Protein AF-A0A3D6BEU6-F1 (afdb_monomer)

Foldseek 3Di:
DVVVVVVVVVVVVVVVVVVVVVVVVVVVVVVVVPPPDDDDPVLLLVLLVLCLLDLVSSCVSVVHDSVSNVVVCVVNVVVVVSVVSVVVVVVVVVVVLVVCVVVVPPVSVLVCCQPPVVVVVSHDDDDDDPPDDDDDDDDPPDD

Sequence (143 aa):
MKSAEKQNSDVKIQLHKTALQQKSQNLNEQIATHKKRRLTRRAMLKAIDNSYGNISFIADLLGVARSTVYTNIEKFELQELLDSERERLIDFAENQLVTNIAAGKEVSIIFFLKTRAKNRGYVEKTEIDYRDQTPVFIENLTE

Structure (mmCIF, N/CA/C/O backbone):
data_AF-A0A3D6BEU6-F1
#
_entry.id   AF-A0A3D6BEU6-F1
#
loop_
_atom_site.group_PDB
_atom_site.id
_atom_site.type_symbol
_atom_site.label_atom_id
_atom_site.label_alt_id
_atom_site.label_comp_id
_atom_site.label_asym_id
_atom_site.label_entity_id
_atom_site.label_seq_id
_atom_site.pdbx_PDB_ins_code
_atom_site.Cartn_x
_atom_site.Cartn_y
_atom_site.Cartn_z
_atom_site.occupancy
_atom_site.B_iso_or_equiv
_atom_site.auth_seq_id
_atom_site.auth_comp_id
_atom_site.auth_asym_id
_atom_site.auth_atom_id
_atom_site.pdbx_PDB_model_num
ATOM 1 N N . MET A 1 1 ? -72.219 -0.537 33.217 1.00 55.19 1 MET A N 1
ATOM 2 C CA . MET A 1 1 ? -71.469 -1.017 32.030 1.00 55.19 1 MET A CA 1
ATOM 3 C C . MET A 1 1 ? -70.205 -0.197 31.721 1.00 55.19 1 MET A C 1
ATOM 5 O O . MET A 1 1 ? -69.195 -0.817 31.439 1.00 55.19 1 MET A O 1
ATOM 9 N N . LYS A 1 2 ? -70.174 1.139 31.897 1.00 56.38 2 LYS A N 1
ATOM 10 C CA . LYS A 1 2 ? -68.986 1.995 31.620 1.00 56.38 2 LYS A CA 1
ATOM 11 C C . LYS A 1 2 ? -67.716 1.739 32.469 1.00 56.38 2 LYS A C 1
ATOM 13 O O . LYS A 1 2 ? -66.642 2.199 32.102 1.00 56.38 2 LYS A O 1
ATOM 18 N N . SER A 1 3 ? -67.822 1.035 33.602 1.00 56.84 3 SER A N 1
ATOM 19 C CA . SER A 1 3 ? -66.687 0.791 34.519 1.00 56.84 3 SER A CA 1
ATOM 20 C C . SER A 1 3 ? -65.734 -0.309 34.017 1.00 56.84 3 SER A C 1
ATOM 22 O O . SER A 1 3 ? -64.521 -0.185 34.150 1.00 56.84 3 SER A O 1
ATOM 24 N N . ALA A 1 4 ? -66.275 -1.348 33.369 1.00 60.78 4 ALA A N 1
ATOM 25 C CA . ALA A 1 4 ? -65.496 -2.483 32.865 1.00 60.78 4 ALA A CA 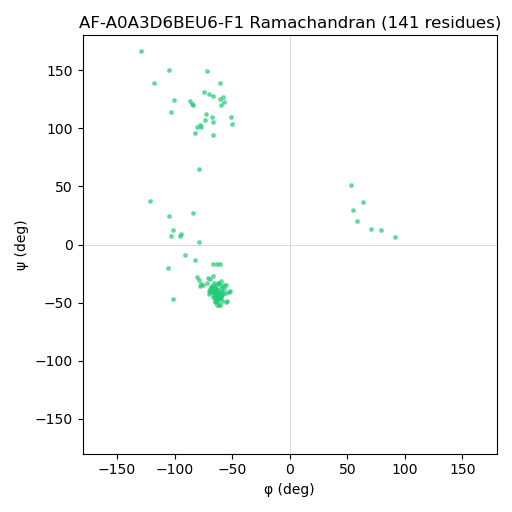1
ATOM 26 C C . ALA A 1 4 ? -64.730 -2.152 31.568 1.00 60.78 4 ALA A C 1
ATOM 28 O O . ALA A 1 4 ? -63.610 -2.614 31.378 1.00 60.78 4 ALA A O 1
ATOM 29 N N . GLU A 1 5 ? -65.289 -1.301 30.698 1.00 61.16 5 GLU A N 1
ATOM 30 C CA . GLU A 1 5 ? -64.603 -0.818 29.486 1.00 61.16 5 GLU A CA 1
ATOM 31 C C . GLU A 1 5 ? -63.399 0.069 29.813 1.00 61.16 5 GLU A C 1
ATOM 33 O O . GLU A 1 5 ? -62.345 -0.078 29.196 1.00 61.16 5 GLU A O 1
ATOM 38 N N . LYS A 1 6 ? -63.532 0.940 30.822 1.00 61.91 6 LYS A N 1
ATOM 39 C CA . LYS A 1 6 ? -62.460 1.838 31.268 1.00 61.91 6 LYS A CA 1
ATOM 40 C C . LYS A 1 6 ? -61.304 1.064 31.914 1.00 61.91 6 LYS A C 1
ATOM 42 O O . LYS A 1 6 ? -60.143 1.301 31.601 1.00 61.91 6 LYS A O 1
ATOM 47 N N . GLN A 1 7 ? -61.622 0.054 32.724 1.00 61.78 7 GLN A N 1
ATOM 48 C CA . GLN A 1 7 ? -60.618 -0.855 33.285 1.00 61.78 7 GLN A CA 1
ATOM 49 C C . GLN A 1 7 ? -59.887 -1.653 32.195 1.00 61.78 7 GLN A C 1
ATOM 51 O O . GLN A 1 7 ? -58.675 -1.831 32.272 1.00 61.78 7 GLN A O 1
ATOM 56 N N . ASN A 1 8 ? -60.584 -2.081 31.140 1.00 68.31 8 ASN A N 1
ATOM 57 C CA . ASN A 1 8 ? -59.975 -2.831 30.040 1.00 68.31 8 ASN A CA 1
ATOM 58 C C . ASN A 1 8 ? -59.075 -1.945 29.146 1.00 68.31 8 ASN A C 1
ATOM 60 O O . ASN A 1 8 ? -58.037 -2.399 28.659 1.00 68.31 8 ASN A O 1
ATOM 64 N N . SER A 1 9 ? -59.419 -0.661 28.966 1.00 66.19 9 SER A N 1
ATOM 65 C CA . SER A 1 9 ? -58.540 0.303 28.288 1.00 66.19 9 SER A CA 1
ATOM 66 C C . SER A 1 9 ? -57.294 0.629 29.110 1.00 66.19 9 SER A C 1
ATOM 68 O O . SER A 1 9 ? -56.197 0.669 28.555 1.00 66.19 9 SER A O 1
ATOM 70 N N . ASP A 1 10 ? -57.441 0.792 30.426 1.00 74.56 10 ASP A N 1
ATOM 71 C CA . ASP A 1 10 ? -56.326 1.093 31.330 1.00 74.56 10 ASP A CA 1
ATOM 72 C C . ASP A 1 10 ? -55.334 -0.079 31.404 1.00 74.56 10 ASP A C 1
ATOM 74 O O . ASP A 1 10 ? -54.121 0.128 31.348 1.00 74.56 10 ASP A O 1
ATOM 78 N N . VAL A 1 11 ? -55.831 -1.322 31.406 1.00 75.62 11 VAL A N 1
ATOM 79 C CA . VAL A 1 11 ? -54.998 -2.535 31.343 1.00 75.62 11 VAL A CA 1
ATOM 80 C C . VAL A 1 11 ? -54.226 -2.623 30.021 1.00 75.62 11 VAL A C 1
ATOM 82 O O . VAL A 1 11 ? -53.029 -2.918 30.032 1.00 75.62 11 VAL A O 1
ATOM 85 N N . LYS A 1 12 ? -54.852 -2.304 28.878 1.00 77.81 12 LYS A N 1
ATOM 86 C CA . LYS A 1 12 ? -54.154 -2.249 27.576 1.00 77.81 12 LYS A CA 1
ATOM 87 C C . LYS A 1 12 ? -53.061 -1.180 27.544 1.00 77.81 12 LYS A C 1
ATOM 89 O O . LYS A 1 12 ? -51.976 -1.432 27.019 1.00 77.81 12 LYS A O 1
ATOM 94 N N . ILE A 1 13 ? -53.328 -0.007 28.116 1.00 77.25 13 ILE A N 1
ATOM 95 C CA . ILE A 1 13 ? -52.349 1.083 28.213 1.00 77.25 13 ILE A CA 1
ATOM 96 C C . ILE A 1 13 ? -51.176 0.669 29.112 1.00 77.25 13 ILE A C 1
ATOM 98 O O . ILE A 1 13 ? -50.021 0.935 28.771 1.00 77.25 13 ILE A O 1
ATOM 102 N N . GLN A 1 14 ? -51.450 -0.022 30.221 1.00 77.25 14 GLN A N 1
ATOM 103 C CA . GLN A 1 14 ? -50.422 -0.515 31.135 1.00 77.25 14 GLN A CA 1
ATOM 104 C C . GLN A 1 14 ? -49.524 -1.559 30.456 1.00 77.25 14 GLN A C 1
ATOM 106 O O . GLN A 1 14 ? -48.304 -1.412 30.468 1.00 77.25 14 GLN A O 1
ATOM 111 N N . LEU A 1 15 ? -50.117 -2.546 29.774 1.00 75.56 15 LEU A N 1
ATOM 112 C CA . LEU A 1 15 ? -49.393 -3.575 29.018 1.00 75.56 15 LEU A CA 1
ATOM 113 C C . LEU A 1 15 ? -48.500 -2.974 27.922 1.00 75.56 15 LEU A C 1
ATOM 115 O O . LEU A 1 15 ? -47.353 -3.390 27.757 1.00 75.56 15 LEU A O 1
ATOM 119 N N . HIS A 1 16 ? -48.992 -1.963 27.200 1.00 79.25 16 HIS A N 1
ATOM 120 C CA . HIS A 1 16 ? -48.213 -1.287 26.163 1.00 79.25 16 HIS A CA 1
ATOM 121 C C . HIS A 1 16 ? -47.014 -0.520 26.743 1.00 79.25 16 HIS A C 1
ATOM 123 O O . HIS A 1 16 ? -45.906 -0.613 26.215 1.00 79.25 16 HIS A O 1
ATOM 129 N N . LYS A 1 17 ? -47.197 0.184 27.869 1.00 83.69 17 LYS A N 1
ATOM 130 C CA . LYS A 1 17 ? -46.102 0.874 28.574 1.00 83.69 17 LYS A CA 1
ATOM 131 C C . LYS A 1 17 ? -45.038 -0.103 29.076 1.00 83.69 17 LYS A C 1
ATOM 133 O O . LYS A 1 17 ? -43.849 0.169 28.920 1.00 83.69 17 LYS A O 1
ATOM 138 N N . THR A 1 18 ? -45.449 -1.251 29.615 1.00 82.25 18 THR A N 1
ATOM 139 C CA . THR A 1 18 ? -44.524 -2.296 30.076 1.00 82.25 18 THR A CA 1
ATOM 140 C C . THR A 1 18 ? -43.728 -2.899 28.916 1.00 82.25 18 THR A C 1
ATOM 142 O O . THR A 1 18 ? -42.513 -3.053 29.031 1.00 82.25 18 THR A O 1
ATOM 145 N N . ALA A 1 19 ? -44.362 -3.146 27.765 1.00 81.69 19 ALA A N 1
ATOM 146 C CA . ALA A 1 19 ? -43.673 -3.628 26.566 1.00 81.69 19 ALA A CA 1
ATOM 147 C C . ALA A 1 19 ? -42.655 -2.606 26.015 1.00 81.69 19 ALA A C 1
ATOM 149 O O . ALA A 1 19 ? -41.556 -2.980 25.603 1.00 81.69 19 ALA A O 1
ATOM 150 N N . LEU A 1 20 ? -42.978 -1.306 26.047 1.00 82.25 20 LEU A N 1
ATOM 151 C CA . LEU A 1 20 ? -42.054 -0.234 25.652 1.00 82.25 20 LEU A CA 1
ATOM 152 C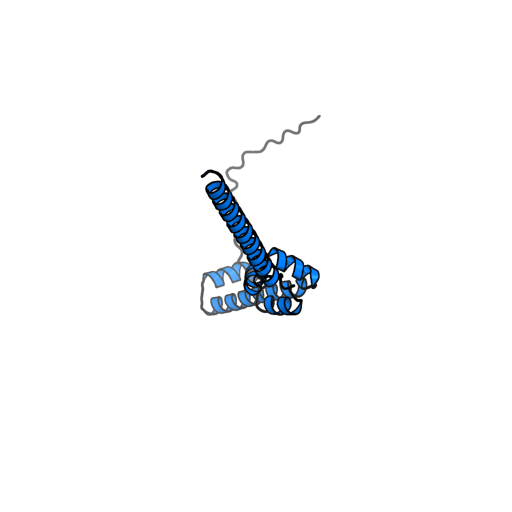 C . LEU A 1 20 ? -40.858 -0.101 26.608 1.00 82.25 20 LEU A C 1
ATOM 154 O O . LEU A 1 20 ? -39.732 0.128 26.157 1.00 82.25 20 LEU A O 1
ATOM 158 N N . GLN A 1 21 ? -41.076 -0.283 27.913 1.00 81.25 21 GLN A N 1
ATOM 159 C CA . GLN A 1 21 ? -40.000 -0.310 28.908 1.00 81.25 21 GLN A CA 1
ATOM 160 C C . GLN A 1 21 ? -39.089 -1.524 28.718 1.00 81.25 21 GLN A C 1
ATOM 162 O O . GLN A 1 21 ? -37.872 -1.360 28.687 1.00 81.25 21 GLN A O 1
ATOM 167 N N . GLN A 1 22 ? -39.656 -2.713 28.499 1.00 79.44 22 GLN A N 1
ATOM 168 C CA . GLN A 1 22 ? -38.886 -3.931 28.228 1.00 79.44 22 GLN A CA 1
ATOM 169 C C . GLN A 1 22 ? -38.076 -3.820 26.931 1.00 79.44 22 GLN A C 1
ATOM 171 O O . GLN A 1 22 ? -36.901 -4.177 26.908 1.00 79.44 22 GLN A O 1
ATOM 176 N N . LYS A 1 23 ? -38.655 -3.252 25.863 1.00 84.69 23 LYS A N 1
ATOM 177 C CA . LYS A 1 23 ? -37.943 -3.003 24.598 1.00 84.69 23 LYS A CA 1
ATOM 178 C C . LYS A 1 23 ? -36.774 -2.032 24.782 1.00 84.69 23 LYS A C 1
ATOM 180 O O . LYS A 1 23 ? -35.692 -2.271 24.254 1.00 84.69 23 LYS A O 1
ATOM 185 N N . SER A 1 24 ? -36.982 -0.969 25.558 1.00 75.19 24 SER A N 1
ATOM 186 C CA . SER A 1 24 ? -35.931 -0.000 25.896 1.00 75.19 24 SER A CA 1
ATOM 187 C C . SER A 1 24 ? -34.815 -0.625 26.746 1.00 75.19 24 SER A C 1
ATOM 189 O O . SER A 1 24 ? -33.641 -0.356 26.508 1.00 75.19 24 SER A O 1
ATOM 191 N N . GLN A 1 25 ? -35.157 -1.491 27.704 1.00 79.19 25 GLN A N 1
ATOM 192 C CA . GLN A 1 25 ? -34.186 -2.209 28.540 1.00 79.19 25 GLN A CA 1
ATOM 193 C C . GLN A 1 25 ? -33.343 -3.195 27.723 1.00 79.19 25 GLN A C 1
ATOM 195 O O . GLN A 1 25 ? -32.119 -3.173 27.822 1.00 79.19 25 GLN A O 1
ATOM 200 N N . ASN A 1 26 ? -33.976 -3.978 26.846 1.00 83.12 26 ASN A N 1
ATOM 201 C CA . ASN A 1 26 ? -33.284 -4.941 25.987 1.00 83.12 26 ASN A CA 1
ATOM 202 C C . ASN A 1 26 ? -32.341 -4.238 24.991 1.00 83.12 26 ASN A C 1
ATOM 204 O O . ASN A 1 26 ? -31.213 -4.675 24.775 1.00 83.12 26 ASN A O 1
ATOM 208 N N . LEU A 1 27 ? -32.762 -3.091 24.441 1.00 81.00 27 LEU A N 1
ATOM 209 C CA . LEU A 1 27 ? -31.915 -2.260 23.583 1.00 81.00 27 LEU A CA 1
ATOM 210 C C . LEU A 1 27 ? -30.677 -1.739 24.335 1.00 81.00 27 LEU A C 1
ATOM 212 O O . LEU A 1 27 ? -29.570 -1.778 23.804 1.00 81.00 27 LEU A O 1
ATOM 216 N N . ASN A 1 28 ? -30.838 -1.298 25.584 1.00 79.69 28 ASN A N 1
ATOM 217 C CA . ASN A 1 28 ? -29.724 -0.820 26.404 1.00 79.69 28 ASN A CA 1
ATOM 218 C C . ASN A 1 28 ? -28.747 -1.941 26.793 1.00 79.69 28 ASN A C 1
ATOM 220 O O . ASN A 1 28 ? -27.539 -1.710 26.794 1.00 79.69 28 ASN A O 1
ATOM 224 N N . GLU A 1 29 ? -29.229 -3.156 27.068 1.00 75.25 29 GLU A N 1
ATOM 225 C CA . GLU A 1 29 ? -28.376 -4.333 27.304 1.00 75.25 29 GLU A CA 1
ATOM 226 C C . GLU A 1 29 ? -27.585 -4.732 26.046 1.00 75.25 29 GLU A C 1
ATOM 228 O O . GLU A 1 29 ? -26.388 -5.031 26.122 1.00 75.25 29 GLU A O 1
ATOM 233 N N . GLN A 1 30 ? -28.206 -4.651 24.866 1.00 71.12 30 GLN A N 1
ATOM 234 C CA . GLN A 1 30 ? -27.526 -4.864 23.583 1.00 71.12 30 GLN A CA 1
ATOM 235 C C . GLN A 1 30 ? -26.460 -3.788 23.302 1.00 71.12 30 GLN A C 1
ATOM 237 O O . GLN A 1 30 ? -25.369 -4.097 22.823 1.00 71.12 30 GLN A O 1
ATOM 242 N N . ILE A 1 31 ? -26.722 -2.528 23.658 1.00 73.44 31 ILE A N 1
ATOM 243 C CA . ILE A 1 31 ? -25.745 -1.434 23.529 1.00 73.44 31 ILE A CA 1
ATOM 244 C C . ILE A 1 31 ? -24.594 -1.595 24.539 1.00 73.44 31 ILE A C 1
ATOM 246 O O . ILE A 1 31 ? -23.430 -1.385 24.193 1.00 73.44 31 ILE A O 1
ATOM 250 N N . ALA A 1 32 ? -24.888 -2.004 25.777 1.00 66.50 32 ALA A N 1
ATOM 251 C CA . ALA A 1 32 ? -23.892 -2.201 26.831 1.00 66.50 32 ALA A CA 1
ATOM 252 C C . ALA A 1 32 ? -22.947 -3.382 26.546 1.00 66.50 32 ALA A C 1
ATOM 254 O O . ALA A 1 32 ? -21.751 -3.303 26.838 1.00 66.50 32 ALA A O 1
ATOM 255 N N . THR A 1 33 ? -23.455 -4.454 25.932 1.00 60.94 33 THR A N 1
ATOM 256 C CA . THR A 1 33 ? -22.642 -5.600 25.486 1.00 60.94 33 THR A CA 1
ATOM 257 C C . THR A 1 33 ? -21.728 -5.241 24.309 1.00 60.94 33 THR A C 1
ATOM 259 O O . THR A 1 33 ? -20.605 -5.740 24.236 1.00 60.94 33 THR A O 1
ATOM 262 N N . HIS A 1 34 ? -22.124 -4.286 23.461 1.00 59.81 34 HIS A N 1
ATOM 263 C CA . HIS A 1 34 ? -21.305 -3.722 22.378 1.00 59.81 34 HIS A CA 1
ATOM 264 C C . HIS A 1 34 ? -20.351 -2.595 22.817 1.00 59.81 34 HIS A C 1
ATOM 266 O O . HIS A 1 34 ? -19.962 -1.743 22.013 1.00 59.81 34 HIS A O 1
ATOM 272 N N . LYS A 1 35 ? -19.922 -2.576 24.089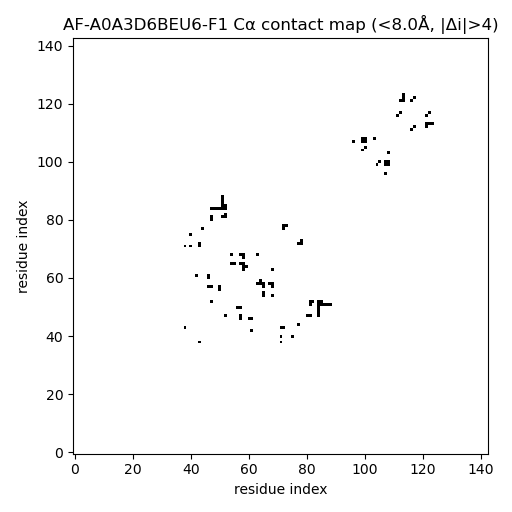 1.00 58.62 35 LYS A N 1
ATOM 273 C CA . LYS A 1 35 ? -18.933 -1.611 24.593 1.00 58.62 35 LYS A CA 1
ATOM 274 C C . LYS A 1 35 ? -17.699 -1.604 23.683 1.00 58.62 35 LYS A C 1
ATOM 276 O O . LYS A 1 35 ? -16.931 -2.565 23.653 1.00 58.62 35 LYS A O 1
ATOM 281 N N . LYS A 1 36 ? -17.523 -0.503 22.941 1.00 62.59 36 LYS A N 1
ATOM 282 C CA . LYS A 1 36 ? -16.500 -0.315 21.900 1.00 62.59 36 LYS A CA 1
ATOM 283 C C . LYS A 1 36 ? -15.124 -0.701 22.453 1.00 62.59 36 LYS A C 1
ATOM 285 O O . LYS A 1 36 ? -14.547 0.038 23.257 1.00 62.59 36 LYS A O 1
ATOM 290 N N . ARG A 1 37 ? -14.615 -1.882 22.080 1.00 71.38 37 ARG A N 1
ATOM 291 C CA . ARG A 1 37 ? -13.285 -2.338 22.508 1.00 71.38 37 ARG A CA 1
ATOM 292 C C . ARG A 1 37 ? -12.271 -1.294 22.057 1.00 71.38 37 ARG A C 1
ATOM 294 O O . ARG A 1 37 ? -12.196 -0.957 20.878 1.00 71.38 37 ARG A O 1
ATOM 301 N N . ARG A 1 38 ? -11.513 -0.747 23.008 1.00 82.75 38 ARG A N 1
ATOM 302 C CA . ARG A 1 38 ? -10.436 0.192 22.690 1.00 82.75 38 ARG A CA 1
ATOM 303 C C . ARG A 1 38 ? -9.352 -0.565 21.930 1.00 82.75 38 ARG A C 1
ATOM 305 O O . ARG A 1 38 ? -8.892 -1.607 22.397 1.00 82.75 38 ARG A O 1
ATOM 312 N N . LEU A 1 39 ? -8.952 -0.034 20.776 1.00 92.31 39 LEU A N 1
ATOM 313 C CA . LEU A 1 39 ? -7.806 -0.556 20.043 1.00 92.31 39 LEU A CA 1
ATOM 314 C C . LEU A 1 39 ? -6.550 -0.440 20.905 1.00 92.31 39 LEU A C 1
ATOM 316 O O . LEU A 1 39 ? -6.337 0.549 21.609 1.00 92.31 39 LEU A O 1
ATOM 320 N N . THR A 1 40 ? -5.735 -1.487 20.858 1.00 95.69 40 THR A N 1
ATOM 321 C CA . THR A 1 40 ? -4.454 -1.546 21.563 1.00 95.69 40 THR A CA 1
ATOM 322 C C . THR A 1 40 ? -3.323 -1.351 20.565 1.00 95.69 40 THR A C 1
ATOM 324 O O . THR A 1 40 ? -3.440 -1.776 19.415 1.00 95.69 40 THR A O 1
ATOM 327 N N . ARG A 1 41 ? -2.197 -0.786 21.017 1.00 96.50 41 ARG A N 1
ATOM 328 C CA . ARG A 1 41 ? -0.989 -0.646 20.188 1.00 96.50 41 ARG A CA 1
ATOM 329 C C . ARG A 1 41 ? -0.563 -1.978 19.569 1.00 96.50 41 ARG A C 1
ATOM 331 O O . ARG A 1 41 ? -0.245 -2.034 18.392 1.00 96.50 41 ARG A O 1
ATOM 338 N N . ARG A 1 42 ? -0.641 -3.074 20.332 1.00 96.75 42 ARG A N 1
ATOM 339 C CA . ARG A 1 42 ? -0.310 -4.425 19.850 1.00 96.75 42 ARG A CA 1
ATOM 340 C C . ARG A 1 42 ? -1.209 -4.891 18.702 1.00 96.75 42 ARG A C 1
ATOM 342 O O . ARG A 1 42 ? -0.711 -5.495 17.760 1.00 96.75 42 ARG A O 1
ATOM 349 N N . ALA A 1 43 ? -2.515 -4.625 18.779 1.00 96.12 43 ALA A N 1
ATOM 350 C CA . ALA A 1 43 ? -3.436 -4.959 17.692 1.00 96.12 43 ALA A CA 1
ATOM 351 C C . ALA A 1 43 ? -3.120 -4.149 16.426 1.00 96.12 43 ALA A C 1
ATOM 353 O O . ALA A 1 43 ? -3.120 -4.714 15.340 1.00 96.12 43 ALA A O 1
ATOM 354 N N . MET A 1 44 ? -2.782 -2.863 16.583 1.00 97.44 44 MET A N 1
ATOM 355 C CA . MET A 1 44 ? -2.362 -2.004 15.471 1.00 97.44 44 MET A CA 1
ATOM 356 C C . MET A 1 44 ? -1.071 -2.501 14.817 1.00 97.44 44 MET A C 1
ATOM 358 O O . MET A 1 44 ? -1.050 -2.666 13.607 1.00 97.44 44 MET A O 1
ATOM 362 N N . LEU A 1 45 ? -0.031 -2.810 15.602 1.00 97.56 45 LEU A N 1
ATOM 363 C CA . LEU A 1 45 ? 1.236 -3.351 15.086 1.00 97.56 45 LEU A CA 1
ATOM 364 C C . LEU A 1 45 ? 1.007 -4.602 14.233 1.00 97.56 45 LEU A C 1
ATOM 366 O O . LEU A 1 45 ? 1.490 -4.684 13.112 1.00 97.56 45 LEU A O 1
ATOM 370 N N . LYS A 1 46 ? 0.210 -5.547 14.748 1.00 96.88 46 LYS A N 1
ATOM 371 C CA . LYS A 1 46 ? -0.104 -6.787 14.032 1.00 96.88 46 LYS A CA 1
ATOM 372 C C . LYS A 1 46 ? -0.918 -6.548 12.758 1.00 96.88 46 LYS A C 1
ATOM 374 O O . LYS A 1 46 ? -0.790 -7.316 11.818 1.00 96.88 46 LYS A O 1
ATOM 379 N N . ALA A 1 47 ? -1.788 -5.541 12.750 1.00 96.88 47 ALA A N 1
ATOM 380 C CA . ALA A 1 47 ? -2.609 -5.235 11.585 1.00 96.88 47 ALA A CA 1
ATOM 381 C C . ALA A 1 47 ? -1.845 -4.463 10.502 1.00 96.88 47 ALA A C 1
ATOM 383 O O . ALA A 1 47 ? -2.173 -4.605 9.330 1.00 96.88 47 ALA A O 1
ATOM 384 N N . ILE A 1 48 ? -0.858 -3.648 10.890 1.00 97.69 48 ILE A N 1
ATOM 385 C CA . ILE A 1 48 ? 0.016 -2.924 9.957 1.00 97.69 48 ILE A CA 1
ATOM 386 C C . ILE A 1 48 ? 1.040 -3.873 9.322 1.00 97.69 48 ILE A C 1
ATOM 388 O O . ILE A 1 48 ? 1.364 -3.704 8.151 1.00 97.69 48 ILE A O 1
ATOM 392 N N . ASP A 1 49 ? 1.518 -4.876 10.054 1.00 95.25 49 ASP A N 1
ATOM 393 C CA . ASP A 1 49 ? 2.447 -5.875 9.523 1.00 95.25 49 ASP A CA 1
ATOM 394 C C . ASP A 1 49 ? 1.871 -6.613 8.297 1.00 95.25 49 ASP A C 1
ATOM 396 O O . ASP A 1 49 ? 0.771 -7.167 8.343 1.00 95.25 49 ASP A O 1
ATOM 400 N N . ASN A 1 50 ? 2.625 -6.622 7.194 1.00 92.69 50 ASN A N 1
ATOM 401 C CA . ASN A 1 50 ? 2.242 -7.151 5.878 1.00 92.69 50 ASN A CA 1
ATOM 402 C C . ASN A 1 50 ? 0.990 -6.496 5.264 1.00 92.69 50 ASN A C 1
ATOM 404 O O . ASN A 1 50 ? 0.353 -7.066 4.377 1.00 92.69 50 ASN A O 1
ATOM 408 N N . SER A 1 51 ? 0.620 -5.299 5.724 1.00 96.75 51 SER A N 1
ATOM 409 C CA . SER A 1 51 ? -0.485 -4.531 5.139 1.00 96.75 51 SER A CA 1
ATOM 410 C C . SER A 1 51 ? -0.067 -3.741 3.906 1.00 96.75 51 SER A C 1
ATOM 412 O O . SER A 1 51 ? -0.938 -3.197 3.219 1.00 96.75 51 SER A O 1
ATOM 414 N N . TYR A 1 52 ? 1.243 -3.609 3.660 1.00 96.81 52 TYR A N 1
ATOM 415 C CA . TYR A 1 52 ? 1.791 -2.747 2.613 1.00 96.81 52 TYR A CA 1
ATOM 416 C C . TYR A 1 52 ? 1.311 -1.287 2.724 1.00 96.81 52 TYR A C 1
ATOM 418 O O . TYR A 1 52 ? 1.112 -0.585 1.732 1.00 96.81 52 TYR A O 1
ATOM 426 N N . GLY A 1 53 ? 1.027 -0.841 3.953 1.00 96.31 53 GLY A N 1
ATOM 427 C CA . GLY A 1 53 ? 0.502 0.491 4.239 1.00 96.31 53 GLY A CA 1
ATOM 428 C C . GLY A 1 53 ? -0.949 0.727 3.800 1.00 96.31 53 GLY A C 1
ATOM 429 O O . GLY A 1 53 ? -1.401 1.878 3.769 1.00 96.31 53 GLY A O 1
ATOM 430 N N . ASN A 1 54 ? -1.700 -0.325 3.455 1.00 97.75 54 ASN A N 1
ATOM 431 C CA . ASN A 1 54 ? -3.087 -0.214 3.014 1.00 97.75 54 ASN A CA 1
ATOM 432 C C . ASN A 1 54 ? -4.041 0.012 4.198 1.00 97.75 54 ASN A C 1
ATOM 434 O O . ASN A 1 54 ? -4.465 -0.916 4.886 1.00 97.75 54 ASN A O 1
ATO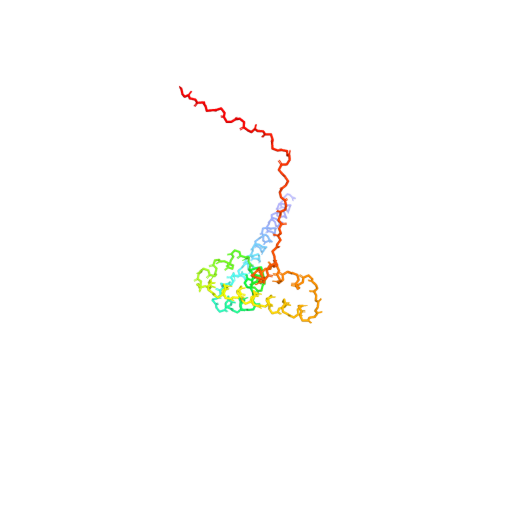M 438 N N . ILE A 1 55 ? -4.456 1.266 4.384 1.00 98.00 55 ILE A N 1
ATOM 439 C CA . ILE A 1 55 ? -5.358 1.671 5.472 1.00 98.00 55 ILE A CA 1
ATOM 440 C C . ILE A 1 55 ? -6.734 0.999 5.393 1.00 98.00 55 ILE A C 1
ATOM 442 O O . ILE A 1 55 ? -7.328 0.728 6.434 1.00 98.00 55 ILE A O 1
ATOM 446 N N . SER A 1 56 ? -7.252 0.720 4.192 1.00 97.88 56 SER A N 1
ATOM 447 C CA . SER A 1 56 ? -8.537 0.016 4.049 1.00 97.88 56 SER A CA 1
ATOM 448 C C . SER A 1 56 ? -8.432 -1.398 4.595 1.00 97.88 56 SER A C 1
ATOM 450 O O . SER A 1 56 ? -9.231 -1.786 5.435 1.00 97.88 56 SER A O 1
ATOM 452 N N . PHE A 1 57 ? -7.388 -2.116 4.186 1.00 97.69 57 PHE A N 1
ATOM 453 C CA . PHE A 1 57 ? -7.125 -3.471 4.652 1.00 97.69 57 PHE A CA 1
ATOM 454 C C . PHE A 1 57 ? -6.938 -3.522 6.174 1.00 97.69 57 PHE A C 1
ATOM 456 O O . PHE A 1 57 ? -7.543 -4.355 6.842 1.00 97.69 57 PHE A O 1
ATOM 463 N N . ILE A 1 58 ? -6.168 -2.586 6.741 1.00 97.81 58 ILE A N 1
ATOM 464 C CA . ILE A 1 58 ? -5.976 -2.477 8.196 1.00 97.81 58 ILE A CA 1
ATOM 465 C C . ILE A 1 58 ? -7.315 -2.227 8.910 1.00 97.81 58 ILE A C 1
ATOM 467 O O . ILE A 1 58 ? -7.594 -2.831 9.946 1.00 97.81 58 ILE A O 1
ATOM 471 N N . ALA A 1 59 ? -8.141 -1.328 8.371 1.00 96.69 59 ALA A N 1
ATOM 472 C CA . ALA A 1 59 ? -9.444 -0.983 8.932 1.00 96.69 59 ALA A CA 1
ATOM 473 C C . ALA A 1 59 ? -10.400 -2.186 8.931 1.00 96.69 59 ALA A C 1
ATOM 475 O O . ALA A 1 59 ? -11.011 -2.475 9.962 1.00 96.69 59 ALA A O 1
ATOM 476 N N . ASP A 1 60 ? -10.454 -2.917 7.817 1.00 96.38 60 ASP A N 1
ATOM 477 C CA . ASP A 1 60 ? -11.262 -4.127 7.660 1.00 96.38 60 ASP A CA 1
ATOM 478 C C . ASP A 1 60 ? -10.790 -5.233 8.616 1.00 96.38 60 ASP A C 1
ATOM 480 O O . ASP A 1 60 ? -11.600 -5.830 9.327 1.00 96.38 60 ASP A O 1
ATOM 484 N N . LEU A 1 61 ? -9.472 -5.442 8.725 1.00 95.62 61 LEU A N 1
ATOM 485 C CA . LEU A 1 61 ? -8.867 -6.429 9.625 1.00 95.62 61 LEU A CA 1
ATOM 486 C C . LEU A 1 61 ? -9.159 -6.138 11.107 1.00 95.62 61 LEU A C 1
ATOM 488 O O . LEU A 1 61 ? -9.309 -7.057 11.914 1.00 95.62 61 LEU A O 1
ATOM 492 N N . LEU A 1 62 ? -9.239 -4.859 11.474 1.00 94.62 62 LEU A N 1
ATOM 493 C CA . LEU A 1 62 ? -9.527 -4.408 12.836 1.00 94.62 62 LEU A CA 1
ATOM 494 C C . LEU A 1 62 ? -11.026 -4.203 13.111 1.00 94.62 62 LEU A C 1
ATOM 496 O O . LEU A 1 62 ? -11.395 -3.979 14.267 1.00 94.62 62 LEU A O 1
ATOM 500 N N . GLY A 1 63 ? -11.884 -4.264 12.088 1.00 94.44 63 GLY A N 1
ATOM 501 C CA . GLY A 1 63 ? -13.321 -4.008 12.204 1.00 94.44 63 GLY A CA 1
ATOM 502 C C . GLY A 1 63 ? -13.654 -2.569 12.615 1.00 94.44 63 GLY A C 1
ATOM 503 O O . GLY A 1 63 ? -14.572 -2.341 13.405 1.00 94.44 63 GLY A O 1
ATOM 504 N N . VAL A 1 64 ? -12.883 -1.589 12.137 1.00 94.81 64 VAL A N 1
ATOM 505 C CA . VAL A 1 64 ? -13.062 -0.165 12.466 1.00 94.81 64 VAL A CA 1
ATOM 506 C C . VAL A 1 64 ? -13.112 0.699 11.211 1.00 94.81 64 VAL A C 1
ATOM 508 O O . VAL A 1 64 ? -12.746 0.273 10.126 1.00 94.81 64 VAL A O 1
ATOM 511 N N . ALA A 1 65 ? -13.537 1.954 11.347 1.00 95.31 65 ALA A N 1
ATOM 512 C CA . ALA A 1 65 ? -13.447 2.914 10.251 1.00 95.31 65 ALA A CA 1
ATOM 513 C C . ALA A 1 65 ? -11.988 3.338 9.995 1.00 95.31 65 ALA A C 1
ATOM 515 O O . ALA A 1 65 ? -11.209 3.480 10.940 1.00 95.31 65 ALA A O 1
ATOM 516 N N . ARG A 1 66 ? -11.643 3.664 8.741 1.00 96.75 66 ARG A N 1
ATOM 517 C CA . ARG A 1 66 ? -10.311 4.184 8.358 1.00 96.75 66 ARG A CA 1
ATOM 518 C C . ARG A 1 66 ? -9.862 5.379 9.207 1.00 96.75 66 ARG A C 1
ATOM 520 O O . ARG A 1 66 ? -8.713 5.435 9.626 1.00 96.75 66 ARG A O 1
ATOM 527 N N . SER A 1 67 ? -10.774 6.300 9.529 1.00 97.19 67 SER A N 1
ATOM 528 C CA . SER A 1 67 ? -10.491 7.441 10.416 1.00 97.19 67 SER A CA 1
ATOM 529 C C . SER A 1 67 ? -9.980 7.003 11.790 1.00 97.19 67 SER A C 1
ATOM 531 O O . SER A 1 67 ? -9.047 7.593 12.321 1.00 97.19 67 SER A O 1
ATOM 533 N N . THR A 1 6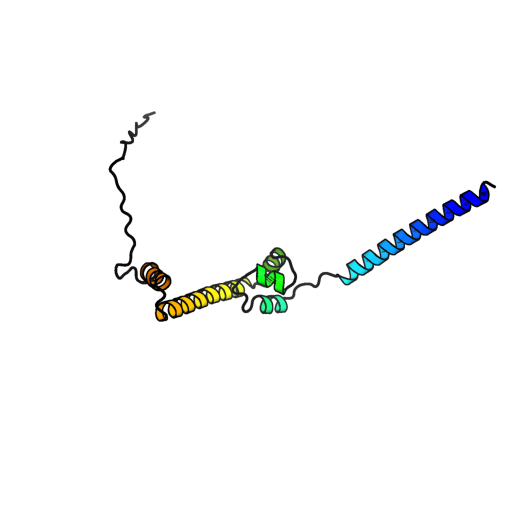8 ? -10.535 5.916 12.336 1.00 96.31 68 THR A N 1
ATOM 534 C CA . THR A 1 68 ? -10.088 5.346 13.612 1.00 96.31 68 THR A CA 1
ATOM 535 C C . THR A 1 68 ? -8.675 4.779 13.497 1.00 96.31 68 THR A C 1
ATOM 537 O O . THR A 1 68 ? -7.903 4.911 14.444 1.00 96.31 68 THR A O 1
ATOM 540 N N . VAL A 1 69 ? -8.314 4.190 12.354 1.00 97.31 69 VAL A N 1
ATOM 541 C CA . VAL A 1 69 ? -6.945 3.721 12.091 1.00 97.31 69 VAL A CA 1
ATOM 542 C C . VAL A 1 69 ? -5.969 4.896 12.128 1.00 97.31 69 VAL A C 1
ATOM 544 O O . VAL A 1 69 ? -5.032 4.847 12.918 1.00 97.31 69 VAL A O 1
ATOM 547 N N . TYR A 1 70 ? -6.229 5.977 11.382 1.00 97.50 70 TYR A N 1
ATOM 548 C CA . TYR A 1 70 ? -5.367 7.169 11.375 1.00 97.50 70 TYR A CA 1
ATOM 549 C C . TYR A 1 70 ? -5.158 7.752 12.776 1.00 97.50 70 TYR A C 1
ATOM 551 O O . TYR A 1 70 ? -4.019 7.910 13.207 1.00 97.50 70 TYR A O 1
ATOM 559 N N . THR A 1 71 ? -6.239 7.968 13.535 1.00 97.00 71 THR A N 1
ATOM 560 C CA . THR A 1 71 ? -6.140 8.478 14.912 1.00 97.00 71 THR A CA 1
ATOM 561 C C . THR A 1 71 ? -5.306 7.563 15.815 1.00 97.00 71 THR A C 1
ATOM 563 O O . THR A 1 71 ? -4.600 8.040 16.698 1.00 97.00 71 THR A O 1
ATOM 566 N N . ASN A 1 72 ? -5.378 6.239 15.634 1.00 96.75 72 ASN A N 1
ATOM 567 C CA . ASN A 1 72 ? -4.591 5.308 16.448 1.00 96.75 72 ASN A CA 1
ATOM 568 C C . ASN A 1 72 ? -3.137 5.182 15.974 1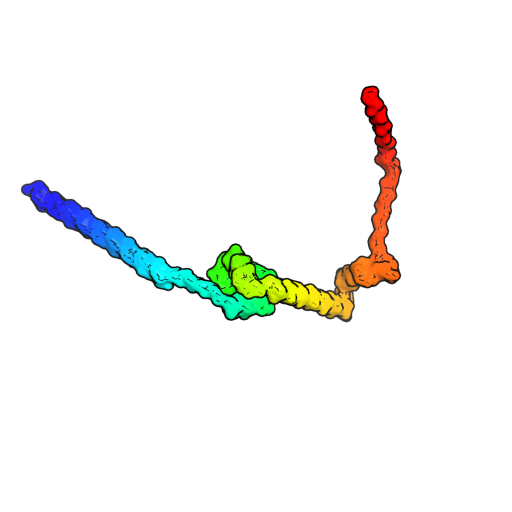.00 96.75 72 ASN A C 1
ATOM 570 O O . ASN A 1 72 ? -2.278 4.908 16.806 1.00 96.75 72 ASN A O 1
ATOM 574 N N . ILE A 1 73 ? -2.847 5.392 14.688 1.00 97.75 73 ILE A N 1
ATOM 575 C CA . ILE A 1 73 ? -1.471 5.467 14.178 1.00 97.75 73 ILE A CA 1
ATOM 576 C C . ILE A 1 73 ? -0.753 6.658 14.804 1.00 97.75 73 ILE A C 1
ATOM 578 O O . ILE A 1 73 ? 0.329 6.475 15.352 1.00 97.75 73 ILE A O 1
ATOM 582 N N . GLU A 1 74 ? -1.382 7.834 14.794 1.00 97.50 74 GLU A N 1
ATOM 583 C CA . GLU A 1 74 ? -0.848 9.040 15.432 1.00 97.50 74 GLU A CA 1
ATOM 584 C C . GLU A 1 74 ? -0.664 8.821 16.938 1.00 97.50 74 GLU A C 1
ATOM 586 O O . GLU A 1 74 ? 0.433 8.958 17.469 1.00 97.50 74 GLU A O 1
ATOM 591 N N . LYS A 1 75 ? -1.716 8.354 17.622 1.00 96.56 75 LYS A N 1
ATOM 592 C CA . LYS A 1 75 ? -1.697 8.115 19.071 1.00 96.56 75 LYS A CA 1
ATOM 593 C C . LYS A 1 75 ? -0.607 7.142 19.533 1.00 96.56 75 LYS A C 1
ATOM 595 O O . LYS A 1 75 ? -0.146 7.245 20.667 1.00 96.56 75 LYS A O 1
ATOM 600 N N . PHE A 1 76 ? -0.288 6.129 18.732 1.00 97.69 76 PHE A N 1
ATOM 601 C CA . PHE A 1 76 ? 0.692 5.100 19.087 1.00 97.69 76 PHE A CA 1
ATOM 602 C C . PHE A 1 76 ? 2.044 5.277 18.389 1.00 97.69 76 PHE A C 1
ATOM 604 O O . PHE A 1 76 ? 2.881 4.372 18.508 1.00 97.69 76 PHE A O 1
ATOM 611 N N . GLU A 1 77 ? 2.223 6.400 17.683 1.00 97.88 77 GLU A N 1
ATOM 612 C CA . GLU A 1 77 ? 3.436 6.777 16.953 1.00 97.88 77 GLU A CA 1
ATOM 613 C C . GLU A 1 77 ? 3.885 5.666 15.989 1.00 97.88 77 GLU A C 1
ATOM 615 O O . GLU A 1 77 ? 5.010 5.178 16.027 1.00 97.88 77 GLU A O 1
ATOM 620 N N . LEU A 1 78 ? 2.956 5.191 15.153 1.00 97.94 78 LEU A N 1
ATOM 621 C CA . LEU A 1 78 ? 3.178 4.068 14.226 1.00 97.94 78 LEU A CA 1
ATOM 622 C C . LEU A 1 78 ? 3.424 4.515 12.778 1.00 97.94 78 LEU A C 1
ATOM 624 O O . LEU A 1 78 ? 3.362 3.688 11.870 1.00 97.94 78 LEU A O 1
ATOM 628 N N . GLN A 1 79 ? 3.667 5.808 12.556 1.00 97.81 79 GLN A N 1
ATOM 629 C CA . GLN A 1 79 ? 3.825 6.373 11.216 1.00 97.81 79 GLN A CA 1
ATOM 630 C C . GLN A 1 79 ? 5.041 5.781 10.492 1.00 97.81 79 GLN A C 1
ATOM 632 O O . GLN A 1 79 ? 4.902 5.315 9.367 1.00 97.81 79 GLN A O 1
ATOM 637 N N . GLU A 1 80 ? 6.188 5.682 11.168 1.00 97.69 80 GLU A N 1
ATOM 638 C CA . GLU A 1 80 ? 7.404 5.087 10.594 1.00 97.69 80 GLU A CA 1
ATOM 639 C C . GLU A 1 80 ? 7.201 3.625 10.179 1.00 97.69 80 GLU A C 1
ATOM 641 O O . GLU A 1 80 ? 7.653 3.206 9.117 1.00 97.69 80 GLU A O 1
ATOM 646 N N . LEU A 1 81 ? 6.467 2.847 10.984 1.00 97.31 81 LEU A N 1
ATOM 647 C CA . LEU A 1 81 ? 6.141 1.464 10.639 1.00 97.31 81 LEU A CA 1
ATOM 648 C C . LEU A 1 81 ? 5.261 1.408 9.385 1.00 97.31 81 LEU A C 1
ATOM 650 O O . LEU A 1 81 ? 5.520 0.610 8.488 1.00 97.31 81 LEU A O 1
ATOM 654 N N . LEU A 1 82 ? 4.235 2.257 9.307 1.00 97.75 82 LEU A N 1
ATOM 655 C CA . LEU A 1 82 ? 3.372 2.332 8.132 1.00 97.75 82 LEU A CA 1
ATOM 656 C C . LEU A 1 82 ? 4.168 2.690 6.870 1.00 97.75 82 LEU A C 1
ATOM 658 O O . LEU A 1 82 ? 3.935 2.098 5.818 1.00 97.75 82 LEU A O 1
ATOM 662 N N . ASP A 1 83 ? 5.098 3.637 6.978 1.00 97.81 83 ASP A N 1
ATOM 663 C CA . ASP A 1 83 ? 5.934 4.064 5.858 1.00 97.81 83 ASP A CA 1
ATOM 664 C C . ASP A 1 83 ? 6.935 2.974 5.455 1.00 97.81 83 ASP A C 1
ATOM 666 O O . ASP A 1 83 ? 7.070 2.693 4.268 1.00 97.81 83 ASP A O 1
ATOM 670 N N . SER A 1 84 ? 7.519 2.245 6.411 1.00 97.94 84 SER A N 1
ATOM 671 C CA . SER A 1 84 ? 8.360 1.077 6.106 1.00 97.94 84 SER A CA 1
ATOM 672 C C . SER A 1 84 ? 7.612 -0.018 5.332 1.00 97.94 84 SER A C 1
ATOM 674 O O . SER A 1 84 ? 8.155 -0.614 4.405 1.00 97.94 84 SER A O 1
ATOM 676 N N . GLU A 1 85 ? 6.333 -0.247 5.641 1.00 97.88 85 GLU A N 1
ATOM 677 C CA . GLU A 1 85 ? 5.499 -1.208 4.911 1.00 97.88 85 GLU A CA 1
ATOM 678 C C . GLU A 1 85 ? 5.142 -0.719 3.498 1.00 97.88 85 GLU A C 1
ATOM 680 O O . GLU A 1 85 ? 4.967 -1.532 2.588 1.00 97.88 85 GLU A O 1
ATOM 685 N N . ARG A 1 86 ? 5.067 0.599 3.282 1.00 98.06 86 ARG A N 1
ATOM 686 C CA . ARG A 1 86 ? 4.904 1.184 1.941 1.00 98.06 86 ARG A CA 1
ATOM 687 C C . ARG A 1 86 ? 6.168 1.025 1.105 1.00 98.06 86 ARG A C 1
ATOM 689 O O . ARG A 1 86 ? 6.056 0.631 -0.051 1.00 98.06 86 ARG A O 1
ATOM 696 N N . GLU A 1 87 ? 7.345 1.247 1.684 1.00 98.12 87 GLU A N 1
ATOM 697 C CA . GLU A 1 87 ? 8.619 0.971 1.002 1.00 98.12 87 GLU A CA 1
ATOM 698 C C . GLU A 1 87 ? 8.733 -0.512 0.632 1.00 98.12 87 GLU A C 1
ATOM 700 O O . GLU A 1 87 ? 9.039 -0.854 -0.507 1.00 98.12 87 GLU A O 1
ATOM 705 N N . ARG A 1 88 ? 8.319 -1.414 1.529 1.00 97.50 88 ARG A N 1
ATOM 706 C CA . ARG A 1 88 ? 8.272 -2.853 1.239 1.00 97.50 88 ARG A CA 1
ATOM 707 C C . ARG A 1 88 ? 7.362 -3.209 0.055 1.00 97.50 88 ARG A C 1
ATOM 709 O O . ARG A 1 88 ? 7.629 -4.181 -0.655 1.00 97.50 88 ARG A O 1
ATOM 716 N N . LEU A 1 89 ? 6.285 -2.453 -0.179 1.00 97.50 89 LEU A N 1
ATOM 717 C CA . LEU A 1 89 ? 5.441 -2.624 -1.368 1.00 97.50 89 LEU A CA 1
ATOM 718 C C . LEU A 1 89 ? 6.175 -2.215 -2.647 1.00 97.50 89 LEU A C 1
ATOM 720 O O . LEU A 1 89 ? 6.021 -2.871 -3.679 1.00 97.50 89 LEU A O 1
ATOM 724 N N . ILE A 1 90 ? 6.962 -1.141 -2.579 1.00 97.56 90 ILE A N 1
ATOM 725 C CA . ILE A 1 90 ? 7.785 -0.670 -3.694 1.00 97.56 90 ILE A CA 1
ATOM 726 C C . ILE A 1 90 ? 8.846 -1.722 -4.018 1.00 97.56 90 ILE A C 1
ATOM 728 O O . ILE A 1 90 ? 8.906 -2.166 -5.164 1.00 97.56 90 ILE A O 1
ATOM 732 N N . ASP A 1 91 ? 9.580 -2.217 -3.019 1.00 97.94 91 ASP A N 1
ATOM 733 C CA . ASP A 1 91 ? 10.562 -3.297 -3.187 1.00 97.94 91 ASP A CA 1
ATOM 734 C C . ASP A 1 91 ? 9.931 -4.544 -3.823 1.00 97.94 91 ASP A C 1
ATOM 736 O O . ASP A 1 91 ? 10.498 -5.190 -4.710 1.00 97.94 91 ASP A O 1
ATOM 740 N N . PHE A 1 92 ? 8.720 -4.904 -3.389 1.00 97.12 92 PHE A N 1
ATOM 741 C CA . PHE A 1 92 ? 7.976 -6.015 -3.974 1.00 97.12 92 PHE A CA 1
ATOM 742 C C . PHE A 1 92 ? 7.644 -5.766 -5.454 1.00 97.12 92 PHE A C 1
ATOM 744 O O . PHE A 1 92 ? 7.837 -6.652 -6.291 1.00 97.12 92 PHE A O 1
ATOM 751 N N . ALA A 1 93 ? 7.192 -4.559 -5.800 1.00 97.25 93 ALA A N 1
ATOM 752 C CA . ALA A 1 93 ? 6.916 -4.182 -7.182 1.00 97.25 93 ALA A CA 1
ATOM 753 C C . ALA A 1 93 ? 8.187 -4.181 -8.051 1.00 97.25 93 ALA A C 1
ATOM 755 O O . ALA A 1 93 ? 8.143 -4.650 -9.191 1.00 97.25 93 ALA A O 1
ATOM 756 N N . GLU A 1 94 ? 9.323 -3.717 -7.523 1.00 97.62 94 GLU A N 1
ATOM 757 C CA . GLU A 1 94 ? 10.615 -3.768 -8.214 1.00 97.62 94 GLU A CA 1
ATOM 758 C C . GLU A 1 94 ? 11.045 -5.210 -8.500 1.00 97.62 94 GLU A C 1
ATOM 760 O O . GLU A 1 94 ? 11.415 -5.536 -9.631 1.00 97.62 94 GLU A O 1
ATOM 765 N N . ASN A 1 95 ? 10.923 -6.099 -7.515 1.00 98.12 95 ASN A N 1
ATOM 766 C CA . ASN A 1 95 ? 11.205 -7.520 -7.704 1.00 98.12 95 ASN A CA 1
ATOM 767 C C . ASN A 1 95 ? 10.302 -8.132 -8.783 1.00 98.12 95 ASN A C 1
ATOM 769 O O . ASN A 1 95 ? 10.781 -8.825 -9.685 1.00 98.12 95 ASN A O 1
ATOM 773 N N . GLN A 1 96 ? 9.003 -7.821 -8.756 1.00 98.25 96 GLN A N 1
ATOM 774 C CA . GLN A 1 96 ? 8.064 -8.306 -9.765 1.00 98.25 96 GLN A CA 1
ATOM 775 C C . GLN A 1 96 ? 8.378 -7.761 -11.168 1.00 98.25 96 GLN A C 1
ATOM 777 O O . GLN A 1 96 ? 8.203 -8.479 -12.162 1.00 98.25 96 GLN A O 1
ATOM 782 N N . LEU A 1 97 ? 8.860 -6.518 -11.267 1.00 98.38 97 LEU A N 1
ATOM 783 C CA . LEU A 1 97 ? 9.327 -5.927 -12.519 1.00 98.38 97 LEU A CA 1
ATOM 784 C C . LEU A 1 97 ? 10.521 -6.710 -13.082 1.00 98.38 97 LEU A C 1
ATOM 786 O O . LEU A 1 97 ? 10.511 -7.049 -14.265 1.00 98.38 97 LEU A O 1
ATOM 790 N N . VAL A 1 98 ? 11.501 -7.064 -12.244 1.00 98.19 98 VAL A N 1
ATOM 791 C CA . VAL A 1 98 ? 12.654 -7.887 -12.648 1.00 98.19 98 VAL A CA 1
ATOM 792 C C . VAL A 1 98 ? 12.206 -9.265 -13.136 1.00 98.19 98 VAL A C 1
ATOM 794 O O . VAL A 1 98 ? 12.629 -9.699 -14.208 1.00 98.19 98 VAL A O 1
ATOM 797 N N . THR A 1 99 ? 11.299 -9.933 -12.417 1.00 98.50 99 THR A N 1
ATOM 798 C CA . THR A 1 99 ? 10.733 -11.220 -12.857 1.00 98.50 99 THR A CA 1
ATOM 799 C C . THR A 1 99 ? 10.043 -11.104 -14.217 1.00 98.50 99 THR A C 1
ATO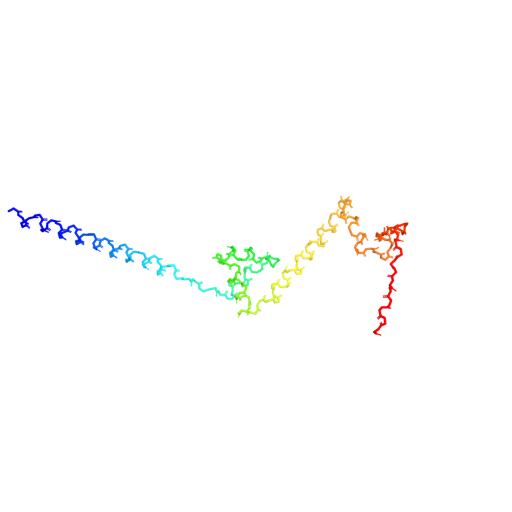M 801 O O . THR A 1 99 ? 10.229 -11.956 -15.083 1.00 98.50 99 THR A O 1
ATOM 804 N N . ASN A 1 100 ? 9.270 -10.039 -14.440 1.00 98.62 100 ASN A N 1
ATOM 805 C CA . ASN A 1 100 ? 8.584 -9.811 -15.712 1.00 98.62 100 ASN A CA 1
ATOM 806 C C . ASN A 1 100 ? 9.561 -9.559 -16.870 1.00 98.62 100 ASN A C 1
ATOM 808 O O . ASN A 1 100 ? 9.331 -10.057 -17.971 1.00 98.62 100 ASN A O 1
ATOM 812 N N . ILE A 1 101 ? 10.649 -8.825 -16.621 1.00 98.38 101 ILE A N 1
ATOM 813 C CA . ILE A 1 101 ? 11.726 -8.599 -17.595 1.00 98.38 101 ILE A CA 1
ATOM 814 C C . ILE A 1 101 ? 12.408 -9.919 -17.956 1.00 98.38 101 ILE A C 1
ATOM 816 O O . ILE A 1 101 ? 12.576 -10.209 -19.138 1.00 98.38 101 ILE A O 1
ATOM 820 N N . ALA A 1 102 ? 12.749 -10.741 -16.959 1.00 98.25 102 ALA A N 1
ATOM 821 C CA . ALA A 1 102 ? 13.349 -12.056 -17.183 1.00 98.25 102 ALA A CA 1
ATOM 822 C C . ALA A 1 102 ? 12.422 -12.990 -17.983 1.00 98.25 102 ALA A C 1
ATOM 824 O O . ALA A 1 102 ? 12.893 -13.779 -18.796 1.00 98.25 102 ALA A O 1
ATOM 825 N N . ALA A 1 103 ? 11.106 -12.861 -17.793 1.00 98.44 103 ALA A N 1
ATOM 826 C CA . ALA A 1 103 ? 10.089 -13.583 -18.554 1.00 98.44 103 ALA A CA 1
ATOM 827 C C . ALA A 1 103 ? 9.807 -12.992 -19.952 1.00 98.44 1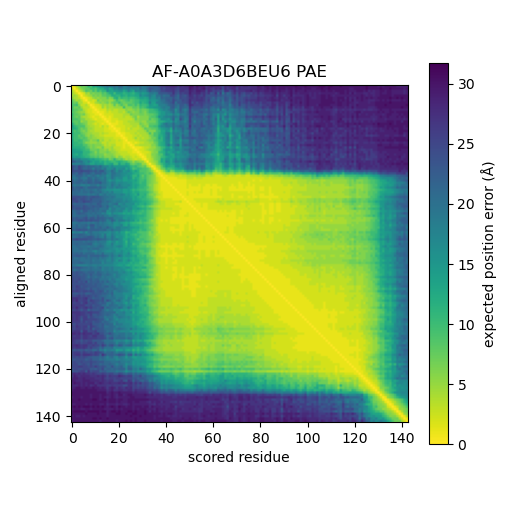03 ALA A C 1
ATOM 829 O O . ALA A 1 103 ? 8.918 -13.482 -20.643 1.00 98.44 103 ALA A O 1
ATOM 830 N N . GLY A 1 104 ? 10.514 -11.937 -20.369 1.00 98.06 104 GLY A N 1
ATOM 831 C CA . GLY A 1 104 ? 10.370 -11.349 -21.701 1.00 98.06 104 GLY A CA 1
ATOM 832 C C . GLY A 1 104 ? 9.156 -10.436 -21.888 1.00 98.06 104 GLY A C 1
ATOM 833 O O . GLY A 1 104 ? 8.853 -10.087 -23.022 1.00 98.06 104 GLY A O 1
ATOM 834 N N . LYS A 1 105 ? 8.459 -10.017 -20.819 1.00 98.50 105 LYS A N 1
ATOM 835 C CA . LYS A 1 105 ? 7.270 -9.154 -20.951 1.00 98.50 105 LYS A CA 1
ATOM 836 C C . LYS A 1 105 ? 7.662 -7.769 -21.470 1.00 98.50 105 LYS A C 1
ATOM 838 O O . LYS A 1 105 ? 8.247 -6.962 -20.742 1.00 98.50 105 LYS A O 1
ATOM 843 N N . GLU A 1 106 ? 7.284 -7.468 -22.707 1.00 98.25 106 GLU A N 1
ATOM 844 C CA . GLU A 1 106 ? 7.775 -6.325 -23.478 1.00 98.25 106 GLU A CA 1
ATOM 845 C C . GLU A 1 106 ? 7.447 -4.993 -22.802 1.00 98.25 106 GLU A C 1
ATOM 847 O O . GLU A 1 106 ? 8.304 -4.117 -22.704 1.00 98.25 106 GLU A O 1
ATOM 852 N N . VAL A 1 107 ? 6.233 -4.854 -22.258 1.00 98.12 107 VAL A N 1
ATOM 853 C CA . VAL A 1 107 ? 5.799 -3.635 -21.554 1.00 98.12 107 VAL A CA 1
ATOM 854 C C . VAL A 1 107 ? 6.693 -3.338 -20.346 1.00 98.12 107 VAL A C 1
ATOM 856 O O . VAL A 1 107 ? 7.095 -2.194 -20.148 1.00 98.12 107 VAL A O 1
ATOM 859 N N . SER A 1 108 ? 7.055 -4.358 -19.561 1.00 98.19 108 SER A N 1
ATOM 860 C CA . SER A 1 108 ? 7.947 -4.211 -18.404 1.00 98.19 108 SER A CA 1
ATOM 861 C C . SER A 1 108 ? 9.373 -3.845 -18.819 1.00 98.19 108 SER A C 1
ATOM 863 O O . SER A 1 108 ? 9.989 -2.986 -18.189 1.00 98.19 108 SER A O 1
ATOM 865 N N . ILE A 1 109 ? 9.878 -4.444 -19.901 1.00 98.25 109 ILE A N 1
ATOM 866 C CA . ILE A 1 109 ? 11.199 -4.132 -20.465 1.00 98.25 109 ILE A CA 1
ATOM 867 C C . ILE A 1 109 ? 11.243 -2.677 -20.941 1.00 98.25 109 ILE A C 1
ATOM 869 O O . ILE A 1 109 ? 12.120 -1.917 -20.529 1.00 98.25 109 ILE A O 1
ATOM 873 N N . ILE A 1 110 ? 10.272 -2.266 -21.761 1.00 97.56 110 ILE A N 1
ATOM 874 C CA . ILE A 1 110 ? 10.171 -0.898 -22.283 1.00 97.56 110 ILE A CA 1
ATOM 875 C C . ILE A 1 110 ? 10.049 0.102 -21.130 1.00 97.56 110 ILE A C 1
ATOM 877 O O . ILE A 1 110 ? 10.758 1.109 -21.119 1.00 97.56 110 ILE A O 1
ATOM 881 N N . PHE A 1 111 ? 9.191 -0.179 -20.145 1.00 97.50 111 PHE A N 1
ATOM 882 C CA . PHE A 1 111 ? 9.018 0.669 -18.968 1.00 97.50 111 PHE A CA 1
ATOM 883 C C . PHE A 1 111 ? 10.329 0.843 -18.192 1.00 97.50 111 PHE A C 1
ATOM 885 O O . PHE A 1 111 ? 10.718 1.972 -17.891 1.00 97.50 111 PHE A O 1
ATOM 892 N N . PHE A 1 112 ? 11.050 -0.245 -17.909 1.00 97.44 112 PHE A N 1
ATOM 893 C CA . PHE A 1 112 ? 12.332 -0.181 -17.207 1.00 97.44 112 PHE A CA 1
ATOM 894 C C . PHE A 1 112 ? 13.371 0.630 -17.986 1.00 97.44 112 PHE A C 1
ATOM 896 O O . PHE A 1 112 ? 14.033 1.496 -17.412 1.00 97.44 112 PHE A O 1
ATOM 903 N N . LEU A 1 113 ? 13.488 0.402 -19.297 1.00 97.50 113 LEU A N 1
ATOM 904 C CA . LEU A 1 113 ? 14.437 1.131 -20.135 1.00 97.50 113 LEU A CA 1
ATOM 905 C C . LEU A 1 113 ? 14.140 2.637 -20.133 1.00 97.50 113 LEU A C 1
ATOM 907 O O . LEU A 1 113 ? 15.042 3.437 -19.881 1.00 97.50 113 LEU A O 1
ATOM 911 N N . LYS A 1 114 ? 12.869 3.016 -20.305 1.00 96.06 114 LYS A N 1
ATOM 912 C CA . LYS A 1 114 ? 12.424 4.418 -20.305 1.00 96.06 114 LYS A CA 1
ATOM 913 C C . LYS A 1 114 ? 12.573 5.119 -18.954 1.00 96.06 114 LYS A C 1
ATOM 915 O O . LYS A 1 114 ? 12.701 6.341 -18.909 1.00 96.06 114 LYS A O 1
ATOM 920 N N . THR A 1 115 ? 12.533 4.384 -17.843 1.00 95.25 115 THR A N 1
ATOM 921 C CA . THR A 1 115 ? 12.535 4.974 -16.493 1.00 95.25 115 THR A CA 1
ATOM 922 C C . THR A 1 115 ? 13.900 4.921 -15.813 1.00 95.25 115 THR A C 1
ATOM 924 O O . THR A 1 115 ? 14.344 5.949 -15.303 1.00 95.25 115 THR A O 1
ATOM 927 N N . ARG A 1 116 ? 14.593 3.774 -15.843 1.00 95.31 116 ARG A N 1
ATOM 928 C CA . ARG A 1 116 ? 15.868 3.545 -15.136 1.00 95.31 116 ARG A CA 1
ATOM 929 C C . ARG A 1 116 ? 17.099 3.529 -16.043 1.00 95.31 116 ARG A C 1
ATOM 931 O O . ARG A 1 116 ? 18.192 3.777 -15.547 1.00 95.31 116 ARG A O 1
ATOM 938 N N . ALA A 1 117 ? 16.953 3.301 -17.351 1.00 96.12 117 ALA A N 1
ATOM 939 C CA . ALA A 1 117 ? 18.077 3.276 -18.300 1.00 96.12 117 ALA A CA 1
ATOM 940 C C . ALA A 1 117 ? 18.174 4.533 -19.190 1.00 96.12 117 ALA A C 1
ATOM 942 O O . ALA A 1 117 ? 18.752 4.484 -20.277 1.00 96.12 117 ALA A O 1
ATOM 943 N N . LYS A 1 118 ? 17.638 5.679 -18.745 1.00 95.38 118 LYS A N 1
ATOM 944 C CA . LYS A 1 118 ? 17.641 6.948 -19.508 1.00 95.38 118 LYS A CA 1
ATOM 945 C C . LYS A 1 118 ? 19.039 7.401 -19.931 1.00 95.38 118 LYS A C 1
ATOM 947 O O . LYS A 1 118 ? 19.213 7.925 -21.026 1.00 95.38 118 LYS A O 1
ATOM 952 N N . ASN A 1 119 ? 20.044 7.141 -19.098 1.00 95.88 119 ASN A N 1
ATOM 953 C CA . ASN A 1 119 ? 21.454 7.413 -19.393 1.00 95.88 119 ASN A CA 1
ATOM 954 C C . ASN A 1 119 ? 21.986 6.660 -20.628 1.00 95.88 119 ASN A C 1
ATOM 956 O O . ASN A 1 119 ? 23.016 7.043 -21.169 1.00 95.88 119 ASN A O 1
ATOM 960 N N . ARG A 1 120 ? 21.290 5.614 -21.090 1.00 96.06 120 ARG A N 1
ATOM 961 C CA . ARG A 1 120 ? 21.594 4.881 -22.329 1.00 96.06 120 ARG A CA 1
ATOM 962 C C . ARG A 1 120 ? 20.805 5.380 -23.547 1.00 96.06 120 ARG A C 1
ATOM 964 O O . ARG A 1 120 ? 20.832 4.731 -24.585 1.00 96.06 120 ARG A O 1
ATOM 971 N N . GLY A 1 121 ? 20.094 6.503 -23.432 1.00 94.81 121 GLY A N 1
ATOM 972 C CA . GLY A 1 121 ? 19.361 7.124 -24.540 1.00 94.81 121 GLY A CA 1
ATOM 973 C C . GLY A 1 121 ? 17.905 6.676 -24.694 1.00 94.81 121 GLY A C 1
ATOM 974 O O . GLY A 1 121 ? 17.247 7.100 -25.640 1.00 94.81 121 GLY A O 1
ATOM 975 N N . TYR A 1 122 ? 17.370 5.874 -23.767 1.00 95.19 122 TYR A N 1
ATOM 976 C CA . TYR A 1 122 ? 15.955 5.475 -23.745 1.00 95.19 122 TYR A CA 1
ATOM 977 C C . TYR A 1 122 ? 15.072 6.594 -23.183 1.00 95.19 122 TYR A C 1
ATOM 979 O O . TYR A 1 122 ? 14.484 6.476 -22.111 1.00 95.19 122 TYR A O 1
ATOM 987 N N . VAL A 1 123 ? 15.013 7.711 -23.898 1.00 92.94 123 VAL A N 1
ATOM 988 C CA . VAL A 1 123 ? 14.176 8.865 -23.563 1.00 92.94 123 VAL A CA 1
ATOM 989 C C . VAL A 1 123 ? 13.167 9.095 -24.679 1.00 92.94 123 VAL A C 1
ATOM 991 O O . VAL A 1 123 ? 13.494 8.976 -25.859 1.00 92.94 123 VAL A O 1
ATOM 994 N N . GLU A 1 124 ? 11.929 9.411 -24.311 1.00 88.00 124 GLU A N 1
ATOM 995 C CA . GLU A 1 124 ? 10.937 9.859 -25.285 1.00 88.00 124 GLU A CA 1
ATOM 996 C C . GLU A 1 124 ? 11.261 11.293 -25.703 1.00 88.00 124 GLU A C 1
ATOM 998 O O . GLU A 1 124 ? 11.527 12.152 -24.860 1.00 88.00 124 GLU A O 1
ATOM 1003 N N . LYS A 1 125 ? 11.270 11.538 -27.013 1.00 88.56 125 LYS A N 1
ATOM 1004 C CA . LYS A 1 125 ? 11.397 12.880 -27.576 1.00 88.56 125 LYS A CA 1
ATOM 1005 C C . LYS A 1 125 ? 10.011 13.350 -27.983 1.00 88.56 125 LYS A C 1
ATOM 1007 O O . LYS A 1 125 ? 9.352 12.679 -28.772 1.00 88.56 125 LYS A O 1
ATOM 1012 N N . THR A 1 126 ? 9.602 14.499 -27.467 1.00 87.56 126 THR A N 1
ATOM 1013 C CA . THR A 1 126 ? 8.412 15.195 -27.954 1.00 87.56 126 THR A CA 1
ATOM 1014 C C . THR A 1 126 ? 8.819 16.071 -29.128 1.00 87.56 126 THR A C 1
ATOM 1016 O O . THR A 1 126 ? 9.713 16.907 -28.993 1.00 87.56 126 THR A O 1
ATOM 1019 N N . GLU A 1 127 ? 8.176 15.883 -30.274 1.00 84.69 127 GLU A N 1
ATOM 1020 C CA . GLU A 1 127 ? 8.264 16.822 -31.388 1.00 84.69 127 GLU A CA 1
ATOM 1021 C C . GLU A 1 127 ? 7.229 17.927 -31.160 1.00 84.69 127 GLU A C 1
ATOM 1023 O O . GLU A 1 127 ? 6.041 17.649 -30.996 1.00 84.69 127 GLU A O 1
ATOM 1028 N N . ILE A 1 128 ? 7.688 19.175 -31.075 1.00 83.69 128 ILE A N 1
ATOM 1029 C CA . ILE A 1 128 ? 6.817 20.349 -30.982 1.00 83.69 128 ILE A CA 1
ATOM 1030 C C . ILE A 1 128 ? 6.819 20.990 -32.367 1.00 83.69 128 ILE A C 1
ATOM 1032 O O . ILE A 1 128 ? 7.863 21.456 -32.823 1.00 83.69 128 ILE A O 1
ATOM 1036 N N . ASP A 1 129 ? 5.667 20.984 -33.038 1.00 81.69 129 ASP A N 1
ATOM 1037 C CA . ASP A 1 129 ? 5.493 21.681 -34.312 1.00 81.69 129 ASP A CA 1
ATOM 1038 C C . ASP A 1 129 ? 5.161 23.159 -34.041 1.00 81.69 129 ASP A C 1
ATOM 1040 O O . ASP A 1 129 ? 4.188 23.483 -33.361 1.00 81.69 129 ASP A O 1
ATOM 1044 N N . TYR A 1 130 ? 6.009 24.059 -34.542 1.00 73.88 130 TYR A N 1
ATOM 1045 C CA . TYR A 1 130 ? 5.925 25.509 -34.332 1.00 73.88 130 TYR A CA 1
ATOM 1046 C C . TYR A 1 130 ? 5.197 26.245 -35.468 1.00 73.88 130 TYR A C 1
ATOM 1048 O O . TYR A 1 130 ? 5.202 27.475 -35.499 1.00 73.88 130 TYR A O 1
ATOM 1056 N N . ARG A 1 131 ? 4.590 25.525 -36.419 1.00 75.19 131 ARG A N 1
ATOM 1057 C CA . ARG A 1 131 ? 4.046 26.120 -37.652 1.00 75.19 131 ARG A CA 1
ATOM 1058 C C . ARG A 1 131 ? 2.852 27.068 -37.464 1.00 75.19 131 ARG A C 1
ATOM 1060 O O . ARG A 1 131 ? 2.644 27.893 -38.345 1.00 75.19 131 ARG A O 1
ATOM 1067 N N . ASP A 1 132 ? 2.168 27.043 -36.317 1.00 64.12 132 ASP A N 1
ATOM 1068 C CA . ASP A 1 132 ? 0.956 27.847 -36.061 1.00 64.12 132 ASP A CA 1
ATOM 1069 C C . ASP A 1 132 ? 1.081 28.803 -34.858 1.00 64.12 132 ASP A C 1
ATOM 1071 O O . ASP A 1 132 ? 0.135 28.996 -34.093 1.00 64.12 132 ASP A O 1
ATOM 1075 N N . GLN A 1 133 ? 2.246 29.421 -34.643 1.00 67.50 133 GLN A N 1
ATOM 1076 C CA . GLN A 1 133 ? 2.327 30.513 -33.668 1.00 67.50 133 GLN A CA 1
ATOM 1077 C C . GLN A 1 133 ? 1.828 31.820 -34.287 1.00 67.50 133 GLN A C 1
ATOM 1079 O O . GLN A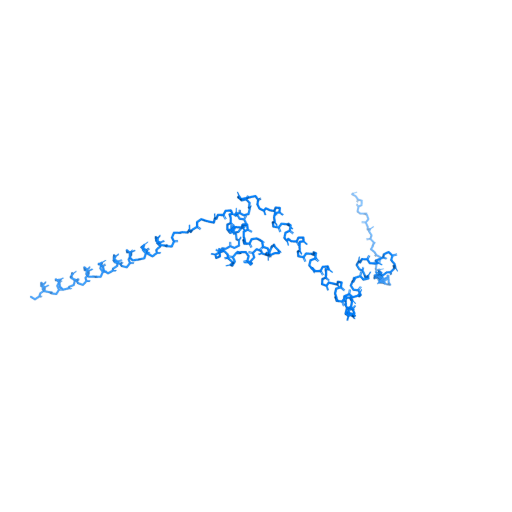 1 133 ? 2.553 32.502 -35.010 1.00 67.50 133 GLN A O 1
ATOM 1084 N N . THR A 1 134 ? 0.587 32.197 -33.974 1.00 71.31 134 THR A N 1
ATOM 1085 C CA . THR A 1 134 ? 0.116 33.573 -34.155 1.00 71.31 134 THR A CA 1
ATOM 1086 C C . THR A 1 134 ? 0.998 34.488 -33.299 1.00 71.31 134 THR A C 1
ATOM 1088 O O . THR A 1 134 ? 1.114 34.243 -32.094 1.00 71.31 134 THR A O 1
ATOM 1091 N N . PRO A 1 135 ? 1.639 35.526 -33.862 1.00 70.12 135 PRO A N 1
ATOM 1092 C CA . PRO A 1 135 ? 2.449 36.441 -33.071 1.00 70.12 135 PRO A CA 1
ATOM 1093 C C . PRO A 1 135 ? 1.578 37.109 -32.002 1.00 70.12 135 PRO A C 1
ATOM 1095 O O . PRO A 1 135 ? 0.593 37.781 -32.308 1.00 70.12 135 PRO A O 1
ATOM 1098 N N . VAL A 1 136 ? 1.938 36.905 -30.735 1.00 70.75 136 VAL A N 1
ATOM 1099 C CA . VAL A 1 136 ? 1.334 37.613 -29.607 1.00 70.75 136 VAL A CA 1
ATOM 1100 C C . VAL A 1 136 ? 1.961 39.002 -29.571 1.00 70.75 136 VAL A C 1
ATOM 1102 O O . VAL A 1 136 ? 3.109 39.162 -29.157 1.00 70.75 136 VAL A O 1
ATOM 1105 N N . PHE A 1 137 ? 1.228 40.009 -30.041 1.00 74.12 137 PHE A N 1
ATOM 1106 C CA . PHE A 1 137 ? 1.628 41.401 -29.868 1.00 74.12 137 PHE A CA 1
ATOM 1107 C C . PHE A 1 137 ? 1.402 41.787 -28.407 1.00 74.12 137 PHE A C 1
ATOM 1109 O O . PHE A 1 137 ? 0.267 41.927 -27.955 1.00 74.12 137 PHE A O 1
ATOM 1116 N N . ILE A 1 138 ? 2.492 41.916 -27.655 1.00 74.25 138 ILE A N 1
ATOM 1117 C CA . ILE A 1 138 ? 2.463 42.513 -26.322 1.00 74.25 138 ILE A CA 1
ATOM 1118 C C . ILE A 1 138 ? 2.506 44.026 -26.535 1.00 74.25 138 ILE A C 1
ATOM 1120 O O . ILE A 1 138 ? 3.575 44.600 -26.742 1.00 74.25 138 ILE A O 1
ATOM 1124 N N . GLU A 1 139 ? 1.343 44.673 -26.540 1.00 68.75 139 GLU A N 1
ATOM 1125 C CA . GLU A 1 139 ? 1.288 46.126 -26.408 1.00 68.75 139 GLU A CA 1
ATOM 1126 C C . GLU A 1 139 ? 1.622 46.480 -24.958 1.00 68.75 139 GLU A C 1
ATOM 1128 O O . GLU A 1 139 ? 0.887 46.153 -24.025 1.00 68.75 139 GLU A O 1
ATOM 1133 N N . ASN A 1 140 ? 2.775 47.121 -24.761 1.00 66.12 140 ASN A N 1
ATOM 1134 C CA . ASN A 1 140 ? 3.109 47.723 -23.481 1.00 66.12 140 ASN A CA 1
ATOM 1135 C C . ASN A 1 140 ? 2.134 48.883 -23.242 1.00 66.12 140 ASN A C 1
ATOM 1137 O O . ASN A 1 140 ? 2.264 49.936 -23.865 1.00 66.12 140 ASN A O 1
ATOM 1141 N N . LEU A 1 141 ? 1.170 48.690 -22.342 1.00 62.28 141 LEU A N 1
ATOM 1142 C CA . LEU A 1 141 ? 0.404 49.781 -21.746 1.00 62.28 141 LEU A CA 1
ATOM 1143 C C . LEU A 1 141 ? 1.371 50.607 -20.890 1.00 62.28 141 LEU A C 1
ATOM 1145 O O . LEU A 1 141 ? 1.658 50.256 -19.748 1.00 62.28 141 LEU A O 1
ATOM 1149 N N . THR A 1 142 ? 1.937 51.664 -21.468 1.00 63.25 142 THR A N 1
ATOM 1150 C CA . THR A 1 142 ? 2.538 52.744 -20.682 1.00 63.25 142 THR A CA 1
ATOM 1151 C C . THR A 1 142 ? 1.416 53.520 -19.996 1.00 63.25 142 THR A C 1
ATOM 1153 O O . THR A 1 142 ? 0.445 53.875 -20.666 1.00 63.25 142 THR A O 1
ATOM 1156 N N . GLU A 1 143 ? 1.561 53.719 -18.682 1.00 58.44 143 GLU A N 1
ATOM 1157 C CA . GLU A 1 143 ? 0.668 54.489 -17.793 1.00 58.44 143 GLU A CA 1
ATOM 1158 C C . GLU A 1 143 ? 0.345 55.904 -18.295 1.00 58.44 143 GLU A C 1
ATOM 1160 O O . GLU A 1 143 ? 1.240 56.554 -18.888 1.00 58.44 143 GLU A O 1
#

pLDDT: mean 87.13, std 13.31, range [55.19, 98.62]

Solvent-accessible surface area (backbone atoms only — not comparable to full-atom values): 8507 Å² total; per-residue (Å²): 119,74,67,61,58,52,52,54,52,51,51,53,53,50,53,51,53,51,52,53,50,50,53,53,50,54,50,49,53,57,53,60,73,60,58,78,78,76,87,46,68,68,59,51,55,61,42,49,57,93,36,46,51,38,53,65,61,32,13,63,77,70,73,49,55,53,70,59,47,54,57,49,32,63,74,61,70,38,58,67,60,40,50,54,26,37,50,51,45,50,54,50,52,53,51,51,44,51,53,35,38,76,71,63,38,61,69,49,42,52,50,45,35,52,69,77,38,40,93,78,66,36,64,88,80,84,84,81,85,73,89,80,72,75,84,81,82,80,78,81,82,75,131

Secondary structure (DSSP, 8-state):
-HHHHHHHHHHHHHHHHHHHHHHHHHHHHHHHHT--PPP-HHHHHHHHTTSTT-HHHHHHHHTS-HHHHHHHHHHTT-HHHHHHHHHHHHHHHHHHHHHHHHTT-HHHHHHHHHHH-GGGT--PPPP---TT-----------

Mean predicted aligned error: 13.0 Å

Radius of gyration: 34.03 Å; Cα contacts (8 Å, |Δi|>4): 62; chains: 1; bounding box: 93×68×72 Å